Protein AF-A0A3M1GD17-F1 (afdb_monomer_lite)

Structure (mmCIF, N/CA/C/O backbone):
data_AF-A0A3M1GD17-F1
#
_entry.id   AF-A0A3M1GD17-F1
#
loop_
_atom_site.group_PDB
_atom_site.id
_atom_site.type_symbol
_atom_site.label_atom_id
_atom_site.label_alt_id
_atom_site.label_comp_id
_atom_site.label_asym_id
_atom_site.label_entity_id
_atom_site.label_seq_id
_atom_site.pdbx_PDB_ins_code
_atom_site.Cartn_x
_atom_site.Cartn_y
_atom_site.Cartn_z
_atom_site.occupancy
_atom_site.B_iso_or_equiv
_atom_site.auth_seq_id
_atom_site.auth_comp_id
_atom_site.auth_asym_id
_atom_site.auth_atom_id
_atom_site.pdbx_PDB_model_num
ATOM 1 N N . MET A 1 1 ? -62.220 -9.072 27.666 1.00 47.56 1 MET A N 1
ATOM 2 C CA . MET A 1 1 ? -61.820 -9.660 26.376 1.00 47.56 1 MET A CA 1
ATOM 3 C C . MET A 1 1 ? -60.344 -9.360 26.231 1.00 47.56 1 MET A C 1
ATOM 5 O O . MET A 1 1 ? -59.981 -8.193 26.202 1.00 47.56 1 MET A O 1
ATOM 9 N N . SER A 1 2 ? -59.524 -10.390 26.357 1.00 48.72 2 SER A N 1
ATOM 10 C CA . SER A 1 2 ? -58.068 -10.324 26.359 1.00 48.72 2 SER A CA 1
ATOM 11 C C . SER A 1 2 ? -57.562 -10.209 24.925 1.00 48.72 2 SER A C 1
ATOM 13 O O . SER A 1 2 ? -57.988 -11.011 24.107 1.00 48.72 2 SER A O 1
ATOM 15 N N . ASP A 1 3 ? -56.629 -9.297 24.661 1.00 53.19 3 ASP A N 1
ATOM 16 C CA . ASP A 1 3 ? -55.626 -9.478 23.605 1.00 53.19 3 ASP A CA 1
ATOM 17 C C . ASP A 1 3 ? -54.256 -9.061 24.170 1.00 53.19 3 ASP A C 1
ATOM 19 O O . ASP A 1 3 ? -53.947 -7.868 24.260 1.00 53.19 3 ASP A O 1
ATOM 23 N N . PRO A 1 4 ? -53.479 -10.035 24.678 1.00 63.38 4 PRO A N 1
ATOM 24 C CA . PRO A 1 4 ? -52.064 -9.900 24.986 1.00 63.38 4 PRO A CA 1
ATOM 25 C C . PRO A 1 4 ? -51.216 -10.184 23.728 1.00 63.38 4 PRO A C 1
ATOM 27 O O . PRO A 1 4 ? -51.708 -10.734 22.750 1.00 63.38 4 PRO A O 1
ATOM 30 N N . ASP A 1 5 ? -49.925 -9.856 23.789 1.00 52.59 5 ASP A N 1
ATOM 31 C CA . ASP A 1 5 ? -48.884 -10.235 22.816 1.00 52.59 5 ASP A CA 1
ATOM 32 C C . ASP A 1 5 ? -48.914 -9.575 21.429 1.00 52.59 5 ASP A C 1
ATOM 34 O O . ASP A 1 5 ? -49.235 -10.182 20.410 1.00 52.59 5 ASP A O 1
ATOM 38 N N . ASN A 1 6 ? -48.371 -8.356 21.361 1.00 54.47 6 ASN A N 1
ATOM 39 C CA . ASN A 1 6 ? -47.588 -7.975 20.188 1.00 54.47 6 ASN A CA 1
ATOM 40 C C . ASN A 1 6 ? -46.112 -8.304 20.491 1.00 54.47 6 ASN A C 1
ATOM 42 O O . ASN A 1 6 ? -45.516 -7.625 21.336 1.00 54.47 6 ASN A O 1
ATOM 46 N N . PRO A 1 7 ? -45.505 -9.342 19.887 1.00 57.16 7 PRO A N 1
ATOM 47 C CA . PRO A 1 7 ? -44.106 -9.652 20.141 1.00 57.16 7 PRO A CA 1
ATOM 48 C C . PRO A 1 7 ? -43.211 -8.526 19.591 1.00 57.16 7 PRO A C 1
ATOM 50 O O . PRO A 1 7 ? -43.522 -7.936 18.552 1.00 57.16 7 PRO A O 1
ATOM 53 N N . PRO A 1 8 ? -42.086 -8.204 20.254 1.00 51.53 8 PRO A N 1
ATOM 54 C CA . PRO A 1 8 ? -41.159 -7.198 19.760 1.00 51.53 8 PRO A CA 1
ATOM 55 C C . PRO A 1 8 ? -40.591 -7.652 18.413 1.00 51.53 8 PRO A C 1
ATOM 57 O O . PRO A 1 8 ? -39.963 -8.706 18.302 1.00 51.53 8 PRO A O 1
ATOM 60 N N . SER A 1 9 ? -40.821 -6.838 17.384 1.00 52.88 9 SER A N 1
ATOM 61 C CA . SER A 1 9 ? -40.248 -6.989 16.049 1.00 52.88 9 SER A CA 1
ATOM 62 C C . SER A 1 9 ? -38.740 -7.227 16.150 1.00 52.88 9 SER A C 1
ATOM 64 O O . SER A 1 9 ? -37.993 -6.344 16.579 1.00 52.88 9 SER A O 1
ATOM 66 N N . SER A 1 10 ? -38.301 -8.432 15.783 1.00 51.25 10 SER A N 1
ATOM 67 C CA . SER A 1 10 ? -36.891 -8.816 15.755 1.00 51.25 10 SER A CA 1
ATOM 68 C C . SER A 1 10 ? -36.105 -7.840 14.868 1.00 51.25 10 SER A C 1
ATOM 70 O O . SER A 1 10 ? -36.598 -7.475 13.797 1.00 51.25 10 SER A O 1
ATOM 72 N N . PRO A 1 11 ? -34.892 -7.406 15.256 1.00 47.28 11 PRO A N 1
ATOM 73 C CA . PRO A 1 11 ? -34.091 -6.561 14.391 1.00 47.28 11 PRO A CA 1
ATOM 74 C C . PRO A 1 11 ? -33.695 -7.391 13.173 1.00 47.28 11 PRO A C 1
ATOM 76 O O . PRO A 1 11 ? -32.968 -8.375 13.301 1.00 47.28 11 PRO A O 1
ATOM 79 N N . SER A 1 12 ? -34.205 -7.006 12.001 1.00 43.03 12 SER A N 1
ATOM 80 C CA . SER A 1 12 ? -33.845 -7.582 10.710 1.00 43.03 12 SER A CA 1
ATOM 81 C C . SER A 1 12 ? -32.328 -7.715 10.622 1.00 43.03 12 SER A C 1
ATOM 83 O O . SER A 1 12 ? -31.613 -6.711 10.545 1.00 43.03 12 SER A O 1
ATOM 85 N N . ALA A 1 13 ? -31.839 -8.956 10.667 1.00 46.81 13 ALA A N 1
ATOM 86 C CA . ALA A 1 13 ? -30.445 -9.273 10.424 1.00 46.81 13 ALA A CA 1
ATOM 87 C C . ALA A 1 13 ? -30.091 -8.702 9.049 1.00 46.81 13 ALA A C 1
ATOM 89 O O . ALA A 1 13 ? -30.586 -9.170 8.021 1.00 46.81 13 ALA A O 1
ATOM 90 N N . ARG A 1 14 ? -29.295 -7.626 9.031 1.00 39.53 14 ARG A N 1
ATOM 91 C CA . ARG A 1 14 ? -28.761 -7.072 7.785 1.00 39.53 14 ARG A CA 1
ATOM 92 C C . ARG A 1 14 ? -28.066 -8.229 7.068 1.00 39.53 14 ARG A C 1
ATOM 94 O O . ARG A 1 14 ? -27.300 -8.933 7.730 1.00 39.53 14 ARG A O 1
ATOM 101 N N . PRO A 1 15 ? -28.327 -8.462 5.769 1.00 38.09 15 PRO A N 1
ATOM 102 C CA . PRO A 1 15 ? -27.646 -9.524 5.050 1.00 38.09 15 PRO A CA 1
ATOM 103 C C . PRO A 1 15 ? -26.152 -9.301 5.249 1.00 38.09 15 PRO A C 1
ATOM 105 O O . PRO A 1 15 ? -25.676 -8.183 5.035 1.00 38.09 15 PRO A O 1
ATOM 108 N N . ALA A 1 16 ? -25.456 -10.330 5.739 1.00 43.25 16 ALA A N 1
ATOM 109 C CA . ALA A 1 16 ? -24.012 -10.330 5.881 1.00 43.25 16 ALA A CA 1
ATOM 110 C C . ALA A 1 16 ? -23.448 -10.030 4.494 1.00 43.25 16 ALA A C 1
ATOM 112 O O . ALA A 1 16 ? -23.387 -10.900 3.625 1.00 43.25 16 ALA A O 1
ATOM 113 N N . GLN A 1 17 ? -23.173 -8.749 4.247 1.00 45.00 17 GLN A N 1
ATOM 114 C CA . GLN A 1 17 ? -22.622 -8.271 2.999 1.00 45.00 17 GLN A CA 1
ATOM 115 C C . GLN A 1 17 ? -21.352 -9.074 2.836 1.00 45.00 17 GLN A C 1
ATOM 117 O O . GLN A 1 17 ? -20.497 -8.996 3.706 1.00 45.00 17 GLN A O 1
ATOM 122 N N . GLN A 1 18 ? -21.301 -9.928 1.816 1.00 46.91 18 GLN A N 1
ATOM 123 C CA . GLN A 1 18 ? -20.197 -10.847 1.595 1.00 46.91 18 GLN A CA 1
ATOM 124 C C . GLN A 1 18 ? -18.933 -9.980 1.578 1.00 46.91 18 GLN A C 1
ATOM 126 O O . GLN A 1 18 ? -18.705 -9.237 0.620 1.00 46.91 18 GLN A O 1
ATOM 131 N N . GLN A 1 19 ? -18.205 -9.953 2.696 1.00 56.09 19 GLN A N 1
ATOM 132 C CA . GLN A 1 19 ? -17.074 -9.058 2.906 1.00 56.09 19 GLN A CA 1
ATOM 133 C C . GLN A 1 19 ? -15.902 -9.627 2.111 1.00 56.09 19 GLN A C 1
ATOM 135 O O . GLN A 1 19 ? -15.785 -10.841 1.903 1.00 56.09 19 GLN A O 1
ATOM 140 N N . GLU A 1 20 ? -15.123 -8.750 1.495 1.00 59.62 20 GLU A N 1
ATOM 141 C CA . GLU A 1 20 ? -13.951 -9.156 0.729 1.00 59.62 20 GLU A CA 1
ATOM 142 C C . GLU A 1 20 ? -12.955 -9.856 1.650 1.00 59.62 20 GLU A C 1
ATOM 144 O O . GLU A 1 20 ? -12.629 -9.347 2.720 1.00 59.62 20 GLU A O 1
ATOM 149 N N . ASN A 1 21 ? -12.429 -11.005 1.217 1.00 69.69 21 ASN A N 1
ATOM 150 C CA . ASN A 1 21 ? -11.274 -11.599 1.880 1.00 69.69 21 ASN A CA 1
ATOM 151 C C . ASN A 1 21 ? -10.072 -10.706 1.562 1.00 69.69 21 ASN A C 1
ATOM 153 O O . ASN A 1 21 ? -9.400 -10.924 0.554 1.00 69.69 21 ASN A O 1
ATOM 157 N N . LEU A 1 22 ? -9.839 -9.691 2.397 1.00 68.31 22 LEU A N 1
ATOM 158 C CA . LEU A 1 22 ? -8.810 -8.660 2.228 1.00 68.31 22 LEU A CA 1
ATOM 159 C C . LEU A 1 22 ? -7.438 -9.262 1.890 1.00 68.31 22 LEU A C 1
ATOM 161 O O . LEU A 1 22 ? -6.745 -8.768 1.009 1.00 68.31 22 LEU A O 1
ATOM 165 N N . LEU A 1 23 ? -7.079 -10.375 2.535 1.00 71.06 23 LEU A N 1
ATOM 166 C CA . LEU A 1 23 ? -5.829 -11.094 2.277 1.00 71.06 23 LEU A CA 1
ATOM 167 C C . LEU A 1 23 ? -5.756 -11.658 0.855 1.00 71.06 23 LEU A C 1
ATOM 169 O O . LEU A 1 23 ? -4.744 -11.515 0.175 1.00 71.06 23 LEU A O 1
ATOM 173 N N . LEU A 1 24 ? -6.838 -12.285 0.395 1.00 74.19 24 LEU A N 1
ATOM 174 C CA . LEU A 1 24 ? -6.918 -12.888 -0.935 1.00 74.19 24 LEU A CA 1
ATOM 175 C C . LEU A 1 24 ? -6.915 -11.795 -2.009 1.00 74.19 24 LEU A C 1
ATOM 177 O O . LEU A 1 24 ? -6.279 -11.926 -3.047 1.00 74.19 24 LEU A O 1
ATOM 181 N N . ASN A 1 25 ? -7.563 -10.677 -1.708 1.00 71.38 25 ASN A N 1
ATOM 182 C CA . ASN A 1 25 ? -7.556 -9.486 -2.530 1.00 71.38 25 ASN A CA 1
ATOM 183 C C . ASN A 1 25 ? -6.160 -8.876 -2.687 1.00 71.38 25 ASN A C 1
ATOM 185 O O . ASN A 1 25 ? -5.700 -8.634 -3.801 1.00 71.38 25 ASN A O 1
ATOM 189 N N . LEU A 1 26 ? -5.469 -8.680 -1.566 1.00 73.00 26 LEU A N 1
ATOM 190 C CA . LEU A 1 26 ? -4.113 -8.154 -1.530 1.00 73.00 26 LEU A CA 1
ATOM 191 C C . LEU A 1 26 ? -3.147 -9.079 -2.280 1.00 73.00 26 LEU A C 1
ATOM 193 O O . LEU A 1 26 ? -2.311 -8.614 -3.055 1.00 73.00 26 LEU A O 1
ATOM 197 N N . ALA A 1 27 ? -3.301 -10.392 -2.096 1.00 77.62 27 ALA A N 1
ATOM 198 C CA . ALA A 1 27 ? -2.489 -11.387 -2.777 1.00 77.62 27 ALA A CA 1
ATOM 199 C C . ALA A 1 27 ? -2.646 -11.309 -4.303 1.00 77.62 27 ALA A C 1
ATOM 201 O O . ALA A 1 27 ? -1.651 -11.170 -5.009 1.00 77.62 27 ALA A O 1
ATOM 202 N N . PHE A 1 28 ? -3.880 -11.353 -4.812 1.00 77.00 28 PHE A N 1
ATOM 203 C CA . PHE A 1 28 ? -4.148 -11.395 -6.253 1.00 77.00 28 PHE A CA 1
ATOM 204 C C . PHE A 1 28 ? -3.926 -10.061 -6.969 1.00 77.00 28 PHE A C 1
ATOM 206 O O . PHE A 1 28 ? -3.516 -10.067 -8.127 1.00 77.00 28 PHE A O 1
ATOM 213 N N . ASN A 1 29 ? -4.172 -8.929 -6.307 1.00 74.50 29 ASN A N 1
ATOM 214 C CA . ASN A 1 29 ? -4.073 -7.622 -6.957 1.00 74.50 29 ASN A CA 1
ATOM 215 C C . ASN A 1 29 ? -2.705 -6.950 -6.783 1.00 74.50 29 ASN A C 1
ATOM 217 O O . ASN A 1 29 ? -2.357 -6.108 -7.603 1.00 74.50 29 ASN A O 1
ATOM 221 N N . ILE A 1 30 ? -1.931 -7.300 -5.748 1.00 74.38 30 ILE A N 1
ATOM 222 C CA . ILE A 1 30 ? -0.666 -6.613 -5.433 1.00 74.38 30 ILE A CA 1
ATOM 223 C C . ILE A 1 30 ? 0.507 -7.591 -5.362 1.00 74.38 30 ILE A C 1
ATOM 225 O O . ILE A 1 30 ? 1.469 -7.441 -6.111 1.00 74.38 30 ILE A O 1
ATOM 229 N N . ILE A 1 31 ? 0.437 -8.612 -4.503 1.00 75.50 31 ILE A N 1
ATOM 230 C CA . ILE A 1 31 ? 1.604 -9.464 -4.210 1.00 75.50 31 ILE A CA 1
ATOM 231 C C . ILE A 1 31 ? 1.986 -10.331 -5.416 1.00 75.50 31 ILE A C 1
ATOM 233 O O . ILE A 1 31 ? 3.138 -10.314 -5.847 1.00 75.50 31 ILE A O 1
ATOM 237 N N . ILE A 1 32 ? 1.035 -11.088 -5.969 1.00 80.44 32 ILE A N 1
ATOM 238 C CA . ILE A 1 32 ? 1.293 -12.012 -7.081 1.00 80.44 32 ILE A CA 1
ATOM 239 C C . ILE A 1 32 ? 1.804 -11.255 -8.320 1.00 80.44 32 ILE A C 1
ATOM 241 O O . ILE A 1 32 ? 2.862 -11.629 -8.832 1.00 80.44 32 ILE A O 1
ATOM 245 N N . PRO A 1 33 ? 1.149 -10.172 -8.783 1.00 75.62 33 PRO A N 1
ATOM 246 C CA . PRO A 1 33 ? 1.624 -9.433 -9.950 1.00 75.62 33 PRO A CA 1
ATOM 247 C C . PRO A 1 33 ? 3.006 -8.807 -9.750 1.00 75.62 33 PRO A C 1
ATOM 249 O O . PRO A 1 33 ? 3.849 -8.898 -10.641 1.00 75.62 33 PRO A O 1
ATOM 252 N N . ALA A 1 34 ? 3.276 -8.229 -8.573 1.00 75.94 34 ALA A N 1
ATOM 253 C CA . ALA A 1 34 ? 4.575 -7.631 -8.271 1.00 75.94 34 ALA A CA 1
ATOM 254 C C . ALA A 1 34 ? 5.707 -8.668 -8.314 1.00 75.94 34 ALA A C 1
ATOM 256 O O . ALA A 1 34 ? 6.771 -8.411 -8.879 1.00 75.94 34 ALA A O 1
ATOM 257 N N . LEU A 1 35 ? 5.472 -9.870 -7.779 1.00 78.69 35 LEU A N 1
ATOM 258 C CA . LEU A 1 35 ? 6.447 -10.959 -7.840 1.00 78.69 35 LEU A CA 1
ATOM 259 C C . LEU A 1 35 ? 6.687 -11.436 -9.273 1.00 78.69 35 LEU A C 1
ATOM 261 O O . LEU A 1 35 ? 7.832 -11.703 -9.632 1.00 78.69 35 LEU A O 1
ATOM 265 N N . ILE A 1 36 ? 5.644 -11.511 -10.102 1.00 79.56 36 ILE A N 1
ATOM 266 C CA . ILE A 1 36 ? 5.776 -11.885 -11.515 1.00 79.56 36 ILE A CA 1
ATOM 267 C C . ILE A 1 36 ? 6.634 -10.855 -12.254 1.00 79.56 36 ILE A C 1
ATOM 269 O O . ILE A 1 36 ? 7.620 -11.227 -12.888 1.00 79.56 36 ILE A O 1
ATOM 273 N N . LEU A 1 37 ? 6.334 -9.562 -12.118 1.00 72.88 37 LEU A N 1
ATOM 274 C CA . LEU A 1 37 ? 7.122 -8.525 -12.785 1.00 72.88 37 LEU A CA 1
ATOM 275 C C . LEU A 1 37 ? 8.551 -8.417 -12.231 1.00 72.88 37 LEU A C 1
ATOM 277 O O . LEU A 1 37 ? 9.462 -8.118 -12.993 1.00 72.88 37 LEU A O 1
ATOM 281 N N . SER A 1 38 ? 8.781 -8.687 -10.944 1.00 73.69 38 SER A N 1
ATOM 282 C CA . SER A 1 38 ? 10.120 -8.597 -10.342 1.00 73.69 38 SER A CA 1
ATOM 283 C C . SER A 1 38 ? 11.001 -9.823 -10.618 1.00 73.69 38 SER A C 1
ATOM 285 O O . SER A 1 38 ? 12.210 -9.690 -10.790 1.00 73.69 38 SER A O 1
ATOM 287 N N . LYS A 1 39 ? 10.423 -11.032 -10.638 1.00 75.44 39 LYS A N 1
ATOM 288 C CA . LYS A 1 39 ? 11.180 -12.300 -10.672 1.00 75.44 39 LYS A CA 1
ATOM 289 C C . LYS A 1 39 ? 11.070 -13.059 -11.993 1.00 75.44 39 LYS A C 1
ATOM 291 O O . LYS A 1 39 ? 11.833 -14.003 -12.210 1.00 75.44 39 LYS A O 1
ATOM 296 N N . LEU A 1 40 ? 10.067 -12.764 -12.819 1.00 73.62 40 LEU A N 1
ATOM 297 C CA . LEU A 1 40 ? 9.777 -13.521 -14.042 1.00 73.62 40 LEU A CA 1
ATOM 298 C C . LEU A 1 40 ? 9.934 -12.687 -15.328 1.00 73.62 40 LEU A C 1
ATOM 300 O O . LEU A 1 40 ? 9.848 -13.261 -16.410 1.00 73.62 40 LEU A O 1
ATOM 304 N N . SER A 1 41 ? 10.225 -11.386 -15.228 1.00 66.12 41 SER A N 1
ATOM 305 C CA . SER A 1 41 ? 10.423 -10.476 -16.372 1.00 66.12 41 SER A CA 1
ATOM 306 C C . SER A 1 41 ? 11.764 -10.615 -17.100 1.00 66.12 41 SER A C 1
ATOM 308 O O . SER A 1 41 ? 11.938 -10.010 -18.154 1.00 66.12 41 SER A O 1
ATOM 310 N N . THR A 1 42 ? 12.704 -11.411 -16.583 1.00 69.69 42 THR A N 1
ATOM 311 C CA . THR A 1 42 ? 13.997 -11.671 -17.236 1.00 69.69 42 THR A CA 1
ATOM 312 C C . THR A 1 42 ? 13.799 -12.350 -18.596 1.00 69.69 42 THR A C 1
ATOM 314 O O . THR A 1 42 ? 12.923 -13.209 -18.728 1.00 69.69 42 THR A O 1
ATOM 317 N N . GLU A 1 43 ? 14.624 -12.005 -19.591 1.00 65.00 43 GLU A N 1
ATOM 318 C CA . GLU A 1 43 ? 14.521 -12.551 -20.957 1.00 65.00 43 GLU A CA 1
ATOM 319 C C . GLU A 1 43 ? 14.622 -14.082 -21.020 1.00 65.00 43 GLU A C 1
ATOM 321 O O . GLU A 1 43 ? 13.916 -14.707 -21.803 1.00 65.00 43 GLU A O 1
ATOM 326 N N . GLU A 1 44 ? 15.407 -14.707 -20.138 1.00 69.38 44 GLU A N 1
ATOM 327 C CA . GLU A 1 44 ? 15.529 -16.173 -20.041 1.00 69.38 44 GLU A CA 1
ATOM 328 C C . GLU A 1 44 ? 14.271 -16.875 -19.489 1.00 69.38 44 GLU A C 1
ATOM 330 O O . GLU A 1 44 ? 14.205 -18.104 -19.453 1.00 69.38 44 GLU A O 1
ATOM 335 N N . ARG A 1 45 ? 13.283 -16.114 -19.000 1.00 76.75 45 ARG A N 1
ATOM 336 C CA . ARG A 1 45 ? 12.055 -16.637 -18.387 1.00 76.75 45 ARG A CA 1
ATOM 337 C C . ARG A 1 45 ? 10.841 -16.373 -19.269 1.00 76.75 45 ARG A C 1
ATOM 339 O O . ARG A 1 45 ? 10.628 -17.079 -20.246 1.00 76.75 45 ARG A O 1
ATOM 346 N N . LEU A 1 46 ? 10.008 -15.401 -18.8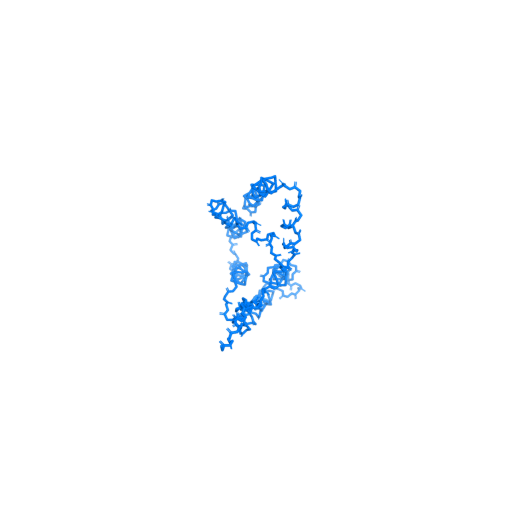93 1.00 71.00 46 LEU A N 1
ATOM 347 C CA . LEU A 1 46 ? 8.871 -14.974 -19.708 1.00 71.00 46 LEU A CA 1
ATOM 348 C C . LEU A 1 46 ? 9.225 -13.772 -20.587 1.00 71.00 46 LEU A C 1
ATOM 350 O O . LEU A 1 46 ? 8.505 -13.484 -21.535 1.00 71.00 46 LEU A O 1
ATOM 354 N N . GLY A 1 47 ? 10.307 -13.057 -20.285 1.00 74.94 47 GLY A N 1
ATOM 355 C CA . GLY A 1 47 ? 10.577 -11.757 -20.876 1.00 74.94 47 GLY A CA 1
ATOM 356 C C . GLY A 1 47 ? 9.585 -10.672 -20.415 1.00 74.94 47 GLY A C 1
ATOM 357 O O . GLY A 1 47 ? 8.514 -10.970 -19.866 1.00 74.94 47 GLY A O 1
ATOM 358 N N . PRO A 1 48 ? 9.914 -9.387 -20.631 1.00 74.06 48 PRO A N 1
ATOM 359 C CA . PRO A 1 48 ? 9.161 -8.263 -20.069 1.00 74.06 48 PRO A CA 1
ATOM 360 C C . PRO A 1 48 ? 7.698 -8.224 -20.526 1.00 74.06 48 PRO A C 1
ATOM 362 O O . PRO A 1 48 ? 6.792 -7.968 -19.731 1.00 74.06 48 PRO A O 1
ATOM 365 N N . LEU A 1 49 ? 7.458 -8.539 -21.802 1.00 76.31 49 LEU A N 1
ATOM 366 C CA . LEU A 1 49 ? 6.139 -8.454 -22.423 1.00 76.31 49 LEU A CA 1
ATOM 367 C C . LEU A 1 49 ? 5.169 -9.522 -21.896 1.00 76.31 49 LEU A C 1
ATOM 369 O O . LEU A 1 49 ? 4.048 -9.193 -21.507 1.00 76.31 49 LEU A O 1
ATOM 373 N N . TYR A 1 50 ? 5.586 -10.790 -21.816 1.00 77.62 50 TYR A N 1
ATOM 374 C CA . TYR A 1 50 ? 4.709 -11.841 -21.288 1.00 77.62 50 TYR A CA 1
ATOM 375 C C . TYR A 1 50 ? 4.568 -11.760 -19.764 1.00 77.62 50 TYR A C 1
ATOM 377 O O . TYR A 1 50 ? 3.480 -12.018 -19.252 1.00 77.62 50 TYR A O 1
ATOM 385 N N . ALA A 1 51 ? 5.606 -11.334 -19.033 1.00 77.94 51 ALA A N 1
ATOM 386 C CA . ALA A 1 51 ? 5.486 -11.066 -17.598 1.00 77.94 51 ALA A CA 1
ATOM 387 C C . ALA A 1 51 ? 4.452 -9.966 -17.305 1.00 77.94 51 ALA A C 1
ATOM 389 O O . ALA A 1 51 ? 3.679 -10.094 -16.355 1.00 77.94 51 ALA A O 1
ATOM 390 N N . LEU A 1 52 ? 4.377 -8.931 -18.149 1.00 77.19 52 LEU A N 1
ATOM 391 C CA . LEU A 1 52 ? 3.348 -7.899 -18.055 1.00 77.19 52 LEU A CA 1
ATOM 392 C C . LEU A 1 52 ? 1.946 -8.444 -18.347 1.00 77.19 52 LEU A C 1
ATOM 394 O O . LEU A 1 52 ? 1.031 -8.220 -17.556 1.00 77.19 52 LEU A O 1
ATOM 398 N N . LEU A 1 53 ? 1.767 -9.174 -19.452 1.00 79.38 53 LEU A N 1
ATOM 399 C CA . LEU A 1 53 ? 0.465 -9.745 -19.818 1.00 79.38 53 LEU A CA 1
ATOM 400 C C . LEU A 1 53 ? -0.076 -10.668 -18.719 1.00 79.38 53 LEU A C 1
ATOM 402 O O . LEU A 1 53 ? -1.232 -10.546 -18.315 1.00 79.38 53 LEU A O 1
ATOM 406 N N . VAL A 1 54 ? 0.778 -11.548 -18.192 1.00 81.69 54 VAL A N 1
ATOM 407 C CA . VAL A 1 54 ? 0.420 -12.444 -17.088 1.00 81.69 54 VAL A CA 1
ATOM 408 C C . VAL A 1 54 ? 0.174 -11.647 -15.807 1.00 81.69 54 VAL A C 1
ATOM 410 O O . VAL A 1 54 ? -0.815 -11.892 -15.124 1.00 81.69 54 VAL A O 1
ATOM 413 N N . GLY A 1 55 ? 1.015 -10.656 -15.501 1.00 79.31 55 GLY A N 1
ATOM 414 C CA . GLY A 1 55 ? 0.856 -9.790 -14.336 1.00 79.31 55 GLY A CA 1
ATOM 415 C C . GLY A 1 55 ? -0.471 -9.031 -14.330 1.00 79.31 55 GLY A C 1
ATOM 416 O O . GLY A 1 55 ? -1.090 -8.936 -13.278 1.00 79.31 55 GLY A O 1
ATOM 417 N N . ILE A 1 56 ? -0.937 -8.538 -15.484 1.00 78.75 56 ILE A N 1
ATOM 418 C CA . ILE A 1 56 ? -2.235 -7.853 -15.638 1.00 78.75 56 ILE A CA 1
ATOM 419 C C . ILE A 1 56 ? -3.398 -8.841 -15.550 1.00 78.75 56 ILE A C 1
ATOM 421 O O . ILE A 1 56 ? -4.455 -8.499 -15.016 1.00 78.75 56 ILE A O 1
ATOM 425 N N . ALA A 1 57 ? -3.222 -10.073 -16.030 1.00 82.12 57 ALA A N 1
ATOM 426 C CA . ALA A 1 57 ? -4.284 -11.071 -16.029 1.00 82.12 57 ALA A CA 1
ATOM 427 C C . ALA A 1 57 ? -4.810 -11.374 -14.615 1.00 82.12 57 ALA A C 1
ATOM 429 O O . ALA A 1 57 ? -6.005 -11.614 -14.459 1.00 82.12 57 ALA A O 1
ATOM 430 N N . PHE A 1 58 ? -3.971 -11.312 -13.576 1.00 81.50 58 PHE A N 1
ATOM 431 C CA . PHE A 1 58 ? -4.377 -11.536 -12.180 1.00 81.50 58 PHE A CA 1
ATOM 432 C C . PHE A 1 58 ? -5.329 -10.461 -11.613 1.00 81.50 58 PHE A C 1
ATOM 434 O O . PHE A 1 58 ? -6.453 -10.819 -11.252 1.00 81.50 58 PHE A O 1
ATOM 441 N N . PRO A 1 59 ? -4.966 -9.163 -11.549 1.00 76.25 59 PRO A N 1
ATOM 442 C CA . PRO A 1 59 ? -5.872 -8.122 -11.078 1.00 76.25 59 PRO A CA 1
ATOM 443 C C . PRO A 1 59 ? -7.096 -7.983 -11.987 1.00 76.25 59 PRO A C 1
ATOM 445 O O . PRO A 1 59 ? -8.188 -7.705 -11.498 1.00 76.25 59 PRO A O 1
ATOM 448 N N . LEU A 1 60 ? -6.956 -8.239 -13.294 1.00 79.75 60 LEU A N 1
ATOM 449 C CA . LEU A 1 60 ? -8.080 -8.202 -14.227 1.00 79.75 60 LEU A CA 1
ATOM 450 C C . LEU A 1 60 ? -9.070 -9.352 -13.977 1.00 79.75 60 LEU A C 1
ATOM 452 O O . LEU A 1 60 ? -10.269 -9.113 -13.868 1.00 79.75 60 LEU A O 1
ATOM 456 N N . SER A 1 61 ? -8.589 -10.591 -13.835 1.00 81.06 61 SER A N 1
ATOM 457 C CA . SER A 1 61 ? -9.447 -11.754 -13.555 1.00 81.06 61 SER A CA 1
ATOM 458 C C . SER A 1 61 ? -10.103 -11.665 -12.179 1.00 81.06 61 SER A C 1
ATOM 460 O O . SER A 1 61 ? -11.297 -11.946 -12.057 1.00 81.06 61 SER A O 1
ATOM 462 N N . TYR A 1 62 ? -9.371 -11.198 -11.164 1.00 75.50 62 TYR A N 1
ATOM 463 C CA . TYR A 1 62 ? -9.938 -10.934 -9.845 1.00 75.50 62 TYR A CA 1
ATOM 464 C C . TYR A 1 62 ? -10.975 -9.804 -9.891 1.00 75.50 62 TYR A C 1
ATOM 466 O O . TYR A 1 62 ? -12.068 -9.957 -9.350 1.00 75.50 62 TYR A O 1
ATOM 474 N N . GLY A 1 63 ? -10.676 -8.698 -10.576 1.00 72.44 63 GLY A N 1
ATOM 475 C CA . GLY A 1 63 ? -11.592 -7.569 -10.735 1.00 72.44 63 GLY A CA 1
ATOM 476 C C . GLY A 1 63 ? -12.881 -7.949 -11.468 1.00 72.44 63 GLY A C 1
ATOM 477 O O . GLY A 1 63 ? -13.963 -7.558 -11.039 1.00 72.44 63 GLY A O 1
ATOM 478 N N . VAL A 1 64 ? -12.797 -8.766 -12.523 1.00 78.62 64 VAL A N 1
ATOM 479 C CA . VAL A 1 64 ? -13.976 -9.299 -13.229 1.00 78.62 64 VAL A CA 1
ATOM 480 C C . VAL A 1 64 ? -14.775 -10.239 -12.327 1.00 78.62 64 VAL A C 1
ATOM 482 O O . VAL A 1 64 ? -15.995 -10.109 -12.247 1.00 78.62 64 VAL A O 1
ATOM 485 N N . TYR A 1 65 ? -14.113 -11.154 -11.612 1.00 77.69 65 TYR A N 1
ATOM 486 C CA . TYR A 1 65 ? -14.779 -12.040 -10.655 1.00 77.69 65 TYR A CA 1
ATOM 487 C C . TYR A 1 65 ? -15.527 -11.249 -9.576 1.00 77.69 65 TYR A C 1
ATOM 489 O O . TYR A 1 65 ? -16.681 -11.559 -9.273 1.00 77.69 65 TYR A O 1
ATOM 497 N N . ASP A 1 66 ? -14.902 -10.209 -9.024 1.00 72.00 66 ASP A N 1
ATOM 498 C CA . ASP A 1 66 ? -15.500 -9.398 -7.968 1.00 72.00 66 ASP A CA 1
ATOM 499 C C . ASP A 1 66 ? -16.622 -8.489 -8.496 1.00 72.00 66 ASP A C 1
ATOM 501 O O . ASP A 1 66 ? -17.681 -8.381 -7.874 1.00 72.00 66 ASP A O 1
ATOM 505 N N . LEU A 1 67 ? -16.485 -7.951 -9.713 1.00 70.12 67 LEU A N 1
ATOM 506 C CA . LEU A 1 67 ? -17.545 -7.197 -10.385 1.00 70.12 67 LEU A CA 1
ATOM 507 C C . LEU A 1 67 ? -18.776 -8.071 -10.674 1.00 70.12 67 LEU A C 1
ATOM 509 O O . LEU A 1 67 ? -19.907 -7.638 -10.449 1.00 70.12 67 LEU A O 1
ATOM 513 N N . VAL A 1 68 ? -18.570 -9.313 -11.123 1.00 73.12 68 VAL A N 1
ATOM 514 C CA . VAL A 1 68 ? -19.651 -10.269 -11.413 1.00 73.12 68 VAL A CA 1
ATOM 515 C C . VAL A 1 68 ? -20.310 -10.773 -10.128 1.00 73.12 68 VAL A C 1
ATOM 517 O O . VAL A 1 68 ? -21.536 -10.858 -10.060 1.00 73.12 68 VAL A O 1
ATOM 520 N N . LYS A 1 69 ? -19.524 -11.081 -9.090 1.00 67.25 69 LYS A N 1
ATOM 521 C CA . LYS A 1 69 ? -20.037 -11.660 -7.841 1.00 67.25 69 LYS A CA 1
ATOM 522 C C . LYS A 1 69 ? -20.608 -10.620 -6.877 1.00 67.25 69 LYS A C 1
ATOM 524 O O . LYS A 1 69 ? -21.571 -10.916 -6.174 1.00 67.25 69 LYS A O 1
ATOM 529 N N . ARG A 1 70 ? -20.021 -9.421 -6.812 1.00 64.38 70 ARG A N 1
ATOM 530 C CA . ARG A 1 70 ? -20.317 -8.413 -5.777 1.00 64.38 70 ARG A CA 1
ATOM 531 C C . ARG A 1 70 ? -20.827 -7.078 -6.322 1.00 64.38 70 ARG A C 1
ATOM 533 O O . ARG A 1 70 ? -21.289 -6.262 -5.525 1.00 64.38 70 ARG A O 1
ATOM 540 N N . ARG A 1 71 ? -20.786 -6.848 -7.647 1.00 59.84 71 ARG A N 1
ATOM 541 C CA . ARG A 1 71 ? -21.216 -5.600 -8.328 1.00 59.84 71 ARG A CA 1
ATOM 542 C C . ARG A 1 71 ? -20.623 -4.312 -7.736 1.00 59.84 71 ARG A C 1
ATOM 544 O O . ARG A 1 71 ? -21.193 -3.234 -7.897 1.00 59.84 71 ARG A O 1
ATOM 551 N N . LYS A 1 72 ? -19.487 -4.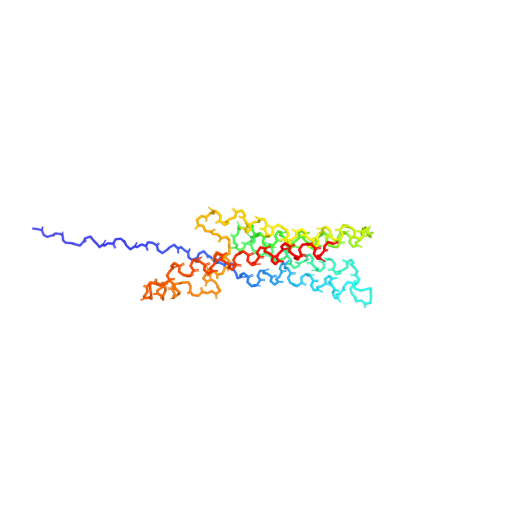399 -7.047 1.00 58.47 72 LYS A N 1
ATOM 552 C CA . LYS A 1 72 ? -18.775 -3.246 -6.495 1.00 58.47 72 LYS A CA 1
ATOM 553 C C . LYS A 1 72 ? -17.358 -3.234 -7.034 1.00 58.47 72 LYS A C 1
ATOM 555 O O . LYS A 1 72 ? -16.733 -4.274 -7.181 1.00 58.47 72 LYS A O 1
ATOM 560 N N . TRP A 1 73 ? -16.881 -2.037 -7.343 1.00 57.00 73 TRP A N 1
ATOM 561 C CA . TRP A 1 73 ? -15.497 -1.825 -7.726 1.00 57.00 73 TRP A CA 1
ATOM 562 C C . TRP A 1 73 ? -14.635 -1.844 -6.469 1.00 57.00 73 TRP A C 1
ATOM 564 O O . TRP A 1 73 ? -14.870 -1.070 -5.541 1.00 57.00 73 TRP A O 1
ATOM 574 N N . ASN A 1 74 ? -13.651 -2.733 -6.447 1.00 67.38 74 ASN A N 1
ATOM 575 C CA . ASN A 1 74 ? -12.699 -2.845 -5.358 1.00 67.38 74 ASN A CA 1
ATOM 576 C C . ASN A 1 74 ? -11.492 -1.923 -5.595 1.00 67.38 74 ASN A C 1
ATOM 578 O O . ASN A 1 74 ? -10.809 -2.018 -6.620 1.00 67.38 74 ASN A O 1
ATOM 582 N N . LEU A 1 75 ? -11.213 -1.050 -4.622 1.00 68.12 75 LEU A N 1
ATOM 583 C CA . LEU A 1 75 ? -10.108 -0.092 -4.673 1.00 68.12 75 LEU A CA 1
ATOM 584 C C . LEU A 1 75 ? -8.758 -0.798 -4.868 1.00 68.12 75 LEU A C 1
ATOM 586 O O . LEU A 1 75 ? -7.931 -0.327 -5.643 1.00 68.12 75 LEU A O 1
ATOM 590 N N . PHE A 1 76 ? -8.549 -1.948 -4.223 1.00 70.88 76 PHE A N 1
ATOM 591 C CA . PHE A 1 76 ? -7.298 -2.700 -4.332 1.00 70.88 76 PHE A CA 1
ATOM 592 C C . PHE A 1 76 ? -7.082 -3.268 -5.739 1.00 70.88 76 PHE A C 1
ATOM 594 O O . PHE A 1 76 ? -5.960 -3.235 -6.235 1.00 70.88 76 PHE A O 1
ATOM 601 N N . SER A 1 77 ? -8.139 -3.728 -6.417 1.00 67.38 77 SER A N 1
ATOM 602 C CA . SER A 1 77 ? -8.056 -4.177 -7.812 1.00 67.38 77 SER A CA 1
ATOM 603 C C . SER A 1 77 ? -7.746 -3.042 -8.776 1.00 67.38 77 SER A C 1
ATOM 605 O O . SER A 1 77 ? -6.942 -3.226 -9.685 1.00 67.38 77 SER A O 1
ATOM 607 N N . ILE A 1 78 ? -8.325 -1.857 -8.560 1.00 75.44 78 ILE A N 1
ATOM 608 C CA . ILE A 1 78 ? -8.004 -0.668 -9.360 1.00 75.44 78 ILE A CA 1
ATOM 609 C C . ILE A 1 78 ? -6.533 -0.289 -9.166 1.00 75.44 78 ILE A C 1
ATOM 611 O O . ILE A 1 78 ? -5.805 -0.133 -10.142 1.00 75.44 78 ILE A O 1
ATOM 615 N N . VAL A 1 79 ? -6.083 -0.186 -7.912 1.00 73.94 79 VAL A N 1
ATOM 616 C CA . VAL A 1 79 ? -4.691 0.152 -7.578 1.00 73.94 79 VAL A CA 1
ATOM 617 C C . VAL A 1 79 ? -3.722 -0.882 -8.154 1.00 73.94 79 VAL A C 1
ATOM 619 O O . VAL A 1 79 ? -2.722 -0.503 -8.759 1.00 73.94 79 VAL A O 1
ATOM 622 N N . GLY A 1 80 ? -4.038 -2.172 -8.029 1.00 72.38 80 GLY A N 1
ATOM 623 C CA . GLY A 1 80 ? -3.240 -3.264 -8.581 1.00 72.38 80 GLY A CA 1
ATOM 624 C C . GLY A 1 80 ? -3.131 -3.206 -10.102 1.00 72.38 80 GLY A C 1
ATOM 625 O O . GLY A 1 80 ? -2.031 -3.233 -10.648 1.00 72.38 80 GLY A O 1
ATOM 626 N N . LEU A 1 81 ? -4.259 -3.043 -10.798 1.00 77.44 81 LEU A N 1
ATOM 627 C CA . LEU A 1 81 ? -4.285 -2.941 -12.257 1.00 77.44 81 LEU A CA 1
ATOM 628 C C . LEU A 1 81 ? -3.478 -1.735 -12.760 1.00 77.44 81 LEU A C 1
ATOM 630 O O . LEU A 1 81 ? -2.675 -1.873 -13.682 1.00 77.44 81 LEU A O 1
ATOM 634 N N . VAL A 1 82 ? -3.658 -0.570 -12.131 1.00 80.75 82 VAL A N 1
ATOM 635 C CA . VAL A 1 82 ? -2.926 0.659 -12.471 1.00 80.75 82 VAL A CA 1
ATOM 636 C C . VAL A 1 82 ? -1.429 0.497 -12.203 1.00 80.75 82 VAL A C 1
ATOM 638 O O . VAL A 1 82 ? -0.621 0.858 -13.054 1.00 80.75 82 VAL A O 1
ATOM 641 N N . SER A 1 83 ? -1.046 -0.086 -11.064 1.00 74.44 83 SER A N 1
ATOM 642 C CA . SER A 1 83 ? 0.357 -0.299 -10.684 1.00 74.44 83 SER A CA 1
ATOM 643 C C . SER A 1 83 ? 1.088 -1.241 -11.644 1.00 74.44 83 SER A C 1
ATOM 645 O O . SER A 1 83 ? 2.190 -0.931 -12.108 1.00 74.44 83 SER A O 1
ATOM 647 N N . VAL A 1 84 ? 0.462 -2.368 -11.994 1.00 78.62 84 VAL A N 1
ATOM 648 C CA . VAL A 1 84 ? 1.033 -3.334 -12.938 1.00 78.62 84 VAL A CA 1
ATOM 649 C C . VAL A 1 84 ? 1.116 -2.735 -14.341 1.00 78.62 84 VAL A C 1
ATOM 651 O O . VAL A 1 84 ? 2.158 -2.848 -14.988 1.00 78.62 84 VAL A O 1
ATOM 654 N N . GLY A 1 85 ? 0.056 -2.054 -14.790 1.00 77.69 85 GLY A N 1
ATOM 655 C CA . GLY A 1 85 ? 0.025 -1.370 -16.081 1.00 77.69 85 GLY A CA 1
ATOM 656 C C . GLY A 1 85 ? 1.108 -0.297 -16.205 1.00 77.69 85 GLY A C 1
ATOM 657 O O . GLY A 1 85 ? 1.835 -0.285 -17.193 1.00 77.69 85 GLY A O 1
ATOM 658 N N . LEU A 1 86 ? 1.278 0.549 -15.182 1.00 78.69 86 LEU A N 1
ATOM 659 C CA . LEU A 1 86 ? 2.363 1.535 -15.119 1.00 78.69 86 LEU A CA 1
ATOM 660 C C . LEU A 1 86 ? 3.735 0.861 -15.134 1.00 78.69 86 LEU A C 1
ATOM 662 O O . LEU A 1 86 ? 4.607 1.277 -15.885 1.00 78.69 86 LEU A O 1
ATOM 666 N N . THR A 1 87 ? 3.934 -0.192 -14.341 1.00 76.12 87 THR A N 1
ATOM 667 C CA . THR A 1 87 ? 5.244 -0.851 -14.240 1.00 76.12 87 THR A CA 1
ATOM 668 C C . THR A 1 87 ? 5.655 -1.509 -15.552 1.00 76.12 87 THR A C 1
ATOM 670 O O . THR A 1 87 ? 6.783 -1.316 -15.998 1.00 76.12 87 THR A O 1
ATOM 673 N N . GLY A 1 88 ? 4.763 -2.260 -16.200 1.00 72.44 88 GLY A N 1
ATOM 674 C CA . GLY A 1 88 ? 5.101 -2.862 -17.486 1.00 72.44 88 GLY A CA 1
ATOM 675 C C . GLY A 1 88 ? 5.085 -1.881 -18.649 1.00 72.44 88 GLY A C 1
ATOM 676 O O . GLY A 1 88 ? 5.886 -2.036 -19.561 1.00 72.44 88 GLY A O 1
ATOM 677 N N . GLY A 1 89 ? 4.227 -0.859 -18.614 1.00 77.50 89 GLY A N 1
ATOM 678 C CA . GLY A 1 89 ? 4.223 0.211 -19.611 1.00 77.50 89 GLY A CA 1
ATOM 679 C C . GLY A 1 89 ? 5.534 0.995 -19.604 1.00 77.50 89 GLY A C 1
ATOM 680 O O . GLY A 1 89 ? 6.147 1.159 -20.652 1.00 77.50 89 GLY A O 1
ATOM 681 N N . LEU A 1 90 ? 6.015 1.400 -18.424 1.00 79.69 90 LEU A N 1
ATOM 682 C CA . LEU A 1 90 ? 7.324 2.045 -18.276 1.00 79.69 90 LEU A CA 1
ATOM 683 C C . LEU A 1 90 ? 8.477 1.101 -18.649 1.00 79.69 90 LEU A C 1
ATOM 685 O O . LEU A 1 90 ? 9.447 1.546 -19.253 1.00 79.69 90 LEU A O 1
ATOM 689 N N . GLY A 1 91 ? 8.355 -0.195 -18.338 1.00 72.44 91 GLY A N 1
ATOM 690 C CA . GLY A 1 91 ? 9.331 -1.222 -18.722 1.00 72.44 91 GLY A CA 1
ATOM 691 C C . GLY A 1 91 ? 9.447 -1.434 -20.231 1.00 72.44 91 GLY A C 1
ATOM 692 O O . GLY A 1 91 ? 10.551 -1.601 -20.732 1.00 72.44 91 GLY A O 1
ATOM 693 N N . LEU A 1 92 ? 8.329 -1.397 -20.961 1.00 74.75 92 LEU A N 1
ATOM 694 C CA . LEU A 1 92 ? 8.308 -1.533 -22.422 1.00 74.75 92 LEU A CA 1
ATOM 695 C C . LEU A 1 92 ? 8.753 -0.262 -23.151 1.00 74.75 92 LEU A C 1
ATOM 697 O O . LEU A 1 92 ? 9.255 -0.349 -24.266 1.00 74.75 92 LEU A O 1
ATOM 701 N N . LEU A 1 93 ? 8.540 0.907 -22.544 1.00 78.56 93 LEU A N 1
ATOM 702 C CA . LEU A 1 93 ? 8.938 2.202 -23.100 1.00 78.56 93 LEU A CA 1
ATOM 703 C C . LEU A 1 93 ? 10.388 2.580 -22.765 1.00 78.56 93 LEU A C 1
ATOM 705 O O . LEU A 1 93 ? 10.785 3.698 -23.082 1.00 78.56 93 LEU A O 1
ATOM 709 N N . GLU A 1 94 ? 11.141 1.691 -22.101 1.00 71.69 94 GLU A N 1
ATOM 710 C CA . GLU A 1 94 ? 12.500 1.952 -21.596 1.00 71.69 94 GLU A CA 1
ATOM 711 C C . GLU A 1 94 ? 12.589 3.298 -20.858 1.00 71.69 94 GLU A C 1
ATOM 713 O O . GLU A 1 94 ? 13.531 4.070 -21.022 1.00 71.69 94 GLU A O 1
ATOM 718 N N . ALA A 1 95 ? 11.553 3.612 -20.073 1.00 75.50 95 ALA A N 1
ATOM 719 C CA . ALA A 1 95 ? 11.425 4.917 -19.448 1.00 75.50 95 ALA A CA 1
ATOM 720 C C . ALA A 1 95 ? 12.594 5.198 -18.492 1.00 75.50 95 ALA A C 1
ATOM 722 O O . ALA A 1 95 ? 13.071 4.306 -17.786 1.00 75.50 95 ALA A O 1
ATOM 723 N N . ASP A 1 96 ? 13.016 6.461 -18.423 1.00 78.06 96 ASP A N 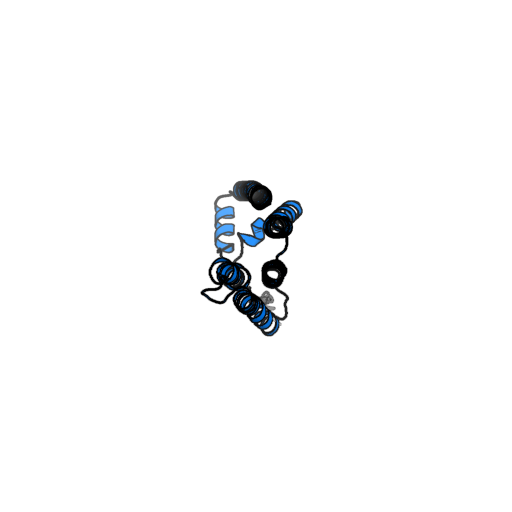1
ATOM 724 C CA . ASP A 1 96 ? 14.097 6.876 -17.532 1.00 78.06 96 ASP A CA 1
ATOM 725 C C . ASP A 1 96 ? 13.820 6.493 -16.070 1.00 78.06 96 ASP A C 1
ATOM 727 O O . ASP A 1 96 ? 12.676 6.507 -15.599 1.00 78.06 96 ASP A O 1
ATOM 731 N N . ALA A 1 97 ? 14.892 6.226 -15.319 1.00 77.88 97 ALA A N 1
ATOM 732 C CA . ALA A 1 97 ? 14.840 5.784 -13.922 1.00 77.88 97 ALA A CA 1
ATOM 733 C C . ALA A 1 97 ? 13.969 6.679 -13.015 1.00 77.88 97 ALA A C 1
ATOM 735 O O . ALA A 1 97 ? 13.356 6.192 -12.066 1.00 77.88 97 ALA A O 1
ATOM 736 N N . LEU A 1 98 ? 13.845 7.968 -13.346 1.00 80.50 98 LEU A N 1
ATOM 737 C CA . LEU A 1 98 ? 12.999 8.921 -12.629 1.00 80.50 98 LEU A CA 1
ATOM 738 C C . LEU A 1 98 ? 11.512 8.528 -12.647 1.00 80.50 98 LEU A C 1
ATOM 740 O O . LEU A 1 98 ? 10.827 8.670 -11.639 1.00 80.50 98 LEU A O 1
ATOM 744 N N . TRP A 1 99 ? 10.999 7.987 -13.753 1.00 79.69 99 TRP A N 1
ATOM 745 C CA . TRP A 1 99 ? 9.600 7.552 -13.828 1.00 79.69 99 TRP A CA 1
ATOM 746 C C . TRP A 1 99 ? 9.341 6.279 -13.020 1.00 79.69 99 TRP A C 1
ATOM 748 O O . TRP A 1 99 ? 8.255 6.117 -12.455 1.00 79.69 99 TRP A O 1
ATOM 758 N N . PHE A 1 100 ? 10.347 5.409 -12.904 1.00 78.00 100 PHE A N 1
ATOM 759 C CA . PHE A 1 100 ? 10.300 4.248 -12.017 1.00 78.00 100 PHE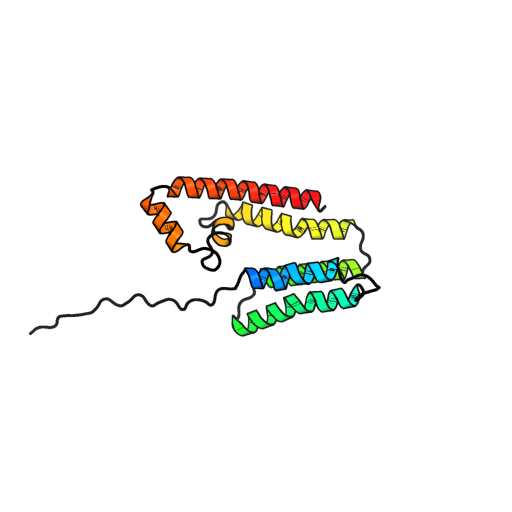 A CA 1
ATOM 760 C C . PHE A 1 100 ? 10.292 4.664 -10.540 1.00 78.00 100 PHE A C 1
ATOM 762 O O . PHE A 1 100 ? 9.447 4.191 -9.784 1.00 78.00 100 PHE A O 1
ATOM 769 N N . ALA A 1 101 ? 11.156 5.602 -10.157 1.00 78.69 101 ALA A N 1
ATOM 770 C CA . ALA A 1 101 ? 11.200 6.189 -8.818 1.00 78.69 101 ALA A CA 1
ATOM 771 C C . ALA A 1 101 ? 9.863 6.850 -8.426 1.00 78.69 101 ALA A C 1
ATOM 773 O O . ALA A 1 101 ? 9.288 6.560 -7.374 1.00 78.69 101 ALA A O 1
ATOM 774 N N . VAL A 1 102 ? 9.292 7.674 -9.316 1.00 82.19 102 VAL A N 1
ATOM 775 C CA . VAL A 1 102 ? 7.995 8.331 -9.081 1.00 82.19 102 VAL A CA 1
ATOM 776 C C . VAL A 1 102 ? 6.871 7.312 -8.859 1.00 82.19 102 VAL A C 1
ATOM 778 O O . VAL A 1 102 ? 6.064 7.502 -7.946 1.00 82.19 102 VAL A O 1
ATOM 781 N N . LYS A 1 103 ? 6.796 6.218 -9.637 1.00 81.50 103 LYS A N 1
ATOM 782 C CA . LYS A 1 103 ? 5.731 5.213 -9.438 1.00 81.50 103 LYS A CA 1
ATOM 783 C C . LYS A 1 103 ? 5.874 4.442 -8.124 1.00 81.50 103 LYS A C 1
ATOM 785 O O . LYS A 1 103 ? 4.858 4.153 -7.492 1.00 81.50 103 LYS A O 1
ATOM 790 N N . GLU A 1 104 ? 7.099 4.118 -7.713 1.00 80.00 104 GLU A N 1
ATOM 791 C CA . GLU A 1 104 ? 7.360 3.341 -6.498 1.00 80.00 104 GLU A CA 1
ATOM 792 C C . GLU A 1 104 ? 7.083 4.191 -5.254 1.00 80.00 104 GLU A C 1
ATOM 794 O O . GLU A 1 104 ? 6.522 3.699 -4.277 1.00 80.00 104 GLU A O 1
ATOM 799 N N . ALA A 1 105 ? 7.354 5.498 -5.318 1.00 83.50 105 ALA A N 1
ATOM 800 C CA . ALA A 1 105 ? 6.998 6.445 -4.265 1.00 83.50 105 ALA A CA 1
ATOM 801 C C . ALA A 1 105 ? 5.493 6.784 -4.225 1.00 83.50 105 ALA A C 1
ATOM 803 O O . ALA A 1 105 ? 4.968 7.159 -3.170 1.00 83.50 105 ALA A O 1
ATOM 804 N N . ALA A 1 106 ? 4.767 6.655 -5.342 1.00 82.94 106 ALA A N 1
ATOM 805 C CA . ALA A 1 106 ? 3.368 7.078 -5.441 1.00 82.94 106 ALA A CA 1
ATOM 806 C C . ALA A 1 106 ? 2.441 6.298 -4.499 1.00 82.94 106 ALA A C 1
ATOM 808 O O . ALA A 1 106 ? 1.641 6.900 -3.783 1.00 82.94 106 ALA A O 1
ATOM 809 N N . VAL A 1 107 ? 2.561 4.968 -4.461 1.00 81.56 107 VAL A N 1
ATOM 810 C CA . VAL A 1 107 ? 1.726 4.106 -3.607 1.00 81.56 107 VAL A CA 1
ATOM 811 C C . VAL A 1 107 ? 1.883 4.454 -2.117 1.00 81.56 107 VAL A C 1
ATOM 813 O O . VAL A 1 107 ? 0.878 4.823 -1.500 1.00 81.56 107 VAL A O 1
ATOM 816 N N . PRO A 1 108 ? 3.091 4.405 -1.516 1.00 82.00 108 PRO A N 1
ATOM 817 C CA . PRO A 1 108 ? 3.278 4.780 -0.117 1.00 82.00 108 PRO A CA 1
ATOM 818 C C . PRO A 1 108 ? 2.864 6.233 0.161 1.00 82.00 108 PRO A C 1
ATOM 820 O O . PRO A 1 108 ? 2.255 6.491 1.198 1.00 82.00 108 PRO A O 1
ATOM 823 N N . THR A 1 109 ? 3.080 7.168 -0.773 1.00 83.25 109 THR A N 1
ATOM 824 C CA . THR A 1 109 ? 2.625 8.563 -0.620 1.00 83.25 109 THR A CA 1
ATOM 825 C C . THR A 1 109 ? 1.102 8.667 -0.531 1.00 83.25 109 THR A C 1
ATOM 827 O O . THR A 1 109 ? 0.578 9.306 0.382 1.00 83.25 109 THR A O 1
ATOM 830 N N . ILE A 1 110 ? 0.371 8.014 -1.440 1.00 83.75 110 ILE A N 1
ATOM 831 C CA . ILE A 1 110 ? -1.099 8.005 -1.442 1.00 83.75 110 ILE A CA 1
ATOM 832 C C . ILE A 1 110 ? -1.627 7.401 -0.138 1.00 83.75 110 ILE A C 1
ATOM 834 O O . ILE A 1 110 ? -2.537 7.967 0.470 1.00 83.75 110 ILE A O 1
ATOM 838 N N . PHE A 1 111 ? -1.040 6.294 0.327 1.00 80.88 111 PHE A N 1
ATOM 839 C CA . PHE A 1 111 ? -1.421 5.682 1.600 1.00 80.88 111 PHE A CA 1
ATOM 840 C C . PHE A 1 111 ? -1.138 6.601 2.792 1.00 80.88 111 PHE A C 1
ATOM 842 O O . PHE A 1 111 ? -2.026 6.784 3.624 1.00 80.88 111 PHE A O 1
ATOM 849 N N . ALA A 1 112 ? 0.036 7.236 2.861 1.00 81.44 112 ALA A N 1
ATOM 850 C CA . ALA A 1 112 ? 0.359 8.192 3.919 1.00 81.44 112 ALA A CA 1
ATOM 851 C C . ALA A 1 112 ? -0.650 9.350 3.960 1.00 81.44 112 ALA A C 1
ATOM 853 O O . ALA A 1 112 ? -1.183 9.669 5.023 1.00 81.44 112 ALA A O 1
ATOM 854 N N . VAL A 1 113 ? -0.966 9.941 2.803 1.00 83.88 113 VAL A N 1
ATOM 855 C CA . VAL A 1 113 ? -1.937 11.040 2.690 1.00 83.88 113 VAL A CA 1
ATOM 856 C C . VAL A 1 113 ? -3.343 10.582 3.073 1.00 83.88 113 VAL A C 1
ATOM 858 O O . VAL A 1 113 ? -4.015 11.274 3.833 1.00 83.88 113 VAL A O 1
ATOM 861 N N . ALA A 1 114 ? -3.794 9.416 2.604 1.00 79.56 114 ALA A N 1
ATOM 862 C CA . ALA A 1 114 ? -5.118 8.883 2.924 1.00 79.56 114 ALA A CA 1
ATOM 863 C C . ALA A 1 114 ? -5.273 8.587 4.424 1.00 79.56 114 ALA A C 1
ATOM 865 O O . ALA A 1 114 ? -6.301 8.909 5.031 1.00 79.56 114 ALA A O 1
ATOM 866 N N . VAL A 1 115 ? -4.241 8.017 5.050 1.00 80.06 115 VAL A N 1
ATOM 867 C CA . VAL A 1 115 ? -4.232 7.800 6.498 1.00 80.06 115 VAL A CA 1
ATOM 868 C C . VAL A 1 115 ? -4.254 9.148 7.221 1.00 80.06 115 VAL A C 1
ATOM 870 O O . VAL A 1 115 ? -5.161 9.369 8.021 1.00 80.06 115 VAL A O 1
ATOM 873 N N . LEU A 1 116 ? -3.359 10.086 6.883 1.00 82.50 116 LEU A N 1
ATOM 874 C CA . LEU A 1 116 ? -3.307 11.431 7.479 1.00 82.50 116 LEU A CA 1
ATOM 875 C C . LEU A 1 116 ? -4.635 12.190 7.367 1.00 82.50 116 LEU A C 1
ATOM 877 O O . LEU A 1 116 ? -5.124 12.730 8.362 1.00 82.50 116 LEU A O 1
ATOM 881 N N . ALA A 1 117 ? -5.255 12.183 6.187 1.00 82.50 117 ALA A N 1
ATOM 882 C CA . ALA A 1 117 ? -6.538 12.833 5.941 1.00 82.50 117 ALA A CA 1
ATOM 883 C C . ALA A 1 117 ? -7.662 12.256 6.817 1.00 82.50 117 ALA A C 1
ATOM 885 O O . ALA A 1 117 ? -8.576 12.977 7.223 1.00 82.50 117 ALA A O 1
ATOM 886 N N . THR A 1 118 ? -7.588 10.968 7.163 1.00 77.31 118 THR A N 1
ATOM 887 C CA . THR A 1 118 ? -8.626 10.292 7.948 1.00 77.31 118 THR A CA 1
ATOM 888 C C . THR A 1 118 ? -8.377 10.253 9.450 1.00 77.31 118 THR A C 1
ATOM 890 O O . THR A 1 118 ? -9.322 9.952 10.177 1.00 77.31 118 THR A O 1
ATOM 893 N N . LEU A 1 119 ? -7.208 10.679 9.958 1.00 73.19 119 LEU A N 1
ATOM 894 C CA . LEU A 1 119 ? -6.994 10.850 11.410 1.00 73.19 119 LEU A CA 1
ATOM 895 C C . LEU A 1 119 ? -8.038 11.765 12.061 1.00 73.19 119 LEU A C 1
ATOM 897 O O . LEU A 1 119 ? -8.354 11.593 13.235 1.00 73.19 119 LEU A O 1
ATOM 901 N N . LYS A 1 120 ? -8.557 12.752 11.320 1.00 68.81 120 LYS A N 1
ATOM 902 C CA . LYS A 1 120 ? -9.568 13.697 11.821 1.00 68.81 120 LYS A CA 1
ATOM 903 C C . LYS A 1 120 ? -11.009 13.192 11.642 1.00 68.81 120 LYS A C 1
ATOM 905 O O . LYS A 1 120 ? -11.950 13.857 12.067 1.00 68.81 120 LYS A O 1
ATOM 910 N N . THR A 1 121 ? -11.201 12.032 11.011 1.00 74.31 121 THR A N 1
ATOM 911 C CA . THR A 1 121 ? -12.522 11.432 10.773 1.00 74.31 121 THR A CA 1
ATOM 912 C C . THR A 1 121 ? -12.936 10.553 11.957 1.00 74.31 121 THR A C 1
ATOM 914 O O . THR A 1 121 ? -12.093 10.019 12.671 1.00 74.31 121 THR A O 1
ATOM 917 N N . ARG A 1 122 ? -14.249 10.355 12.160 1.00 57.47 122 ARG A N 1
ATOM 918 C CA . ARG A 1 122 ? -14.801 9.488 13.225 1.00 57.47 122 ARG A CA 1
ATOM 919 C C . ARG A 1 122 ? -14.349 8.022 13.148 1.00 57.47 122 ARG A C 1
ATOM 921 O O . ARG A 1 122 ? -14.480 7.300 14.129 1.00 57.47 122 ARG A O 1
ATOM 928 N N . GLN A 1 123 ? -13.834 7.588 12.001 1.00 62.16 123 GLN A N 1
ATOM 929 C CA . GLN A 1 123 ? -13.271 6.259 11.787 1.00 62.16 123 GLN A CA 1
ATOM 930 C C . GLN A 1 123 ? -11.955 6.408 11.009 1.00 62.16 123 GLN A C 1
ATOM 932 O O . GLN A 1 123 ? -11.987 6.451 9.779 1.00 62.16 123 GLN A O 1
ATOM 937 N N . PRO A 1 124 ? -10.804 6.559 11.690 1.00 71.12 124 PRO A N 1
ATOM 938 C CA . PRO A 1 124 ? -9.519 6.637 11.002 1.00 71.12 124 PRO A CA 1
ATOM 939 C C . PRO A 1 124 ? -9.271 5.350 10.212 1.00 71.12 124 PRO A C 1
ATOM 941 O O . PRO A 1 124 ? -9.604 4.265 10.698 1.00 71.12 124 PRO A O 1
ATOM 944 N N . LEU A 1 125 ? -8.676 5.453 9.014 1.00 68.56 125 LEU A N 1
ATOM 945 C CA . LEU A 1 125 ? -8.487 4.296 8.124 1.00 68.56 125 LEU A CA 1
ATOM 946 C C . LEU A 1 125 ? -7.804 3.123 8.832 1.00 68.56 125 LEU A C 1
ATOM 948 O O . LEU A 1 125 ? -8.196 1.980 8.640 1.00 68.56 125 LEU A O 1
ATOM 952 N N . VAL A 1 126 ? -6.824 3.403 9.694 1.00 72.25 126 VAL A N 1
ATOM 953 C CA . VAL A 1 126 ? -6.104 2.380 10.467 1.00 72.25 126 VAL A CA 1
ATOM 954 C C . VAL A 1 126 ? -7.037 1.571 11.361 1.00 72.25 126 VAL A C 1
ATOM 956 O O . VAL A 1 126 ? -6.893 0.355 11.443 1.00 72.25 126 VAL A O 1
ATOM 959 N N . ARG A 1 127 ? -8.037 2.208 11.980 1.00 73.00 127 ARG A N 1
ATOM 960 C CA . ARG A 1 127 ? -9.040 1.503 12.785 1.00 73.00 127 ARG A CA 1
ATOM 961 C C . ARG A 1 127 ? -9.847 0.554 11.905 1.00 73.00 127 ARG A C 1
ATOM 963 O O . ARG A 1 127 ? -10.042 -0.582 12.297 1.00 73.00 127 ARG A O 1
ATOM 970 N N . VAL A 1 128 ? -10.256 0.989 10.714 1.00 69.75 128 VAL A N 1
ATOM 971 C CA . VAL A 1 128 ? -11.029 0.163 9.767 1.00 69.75 128 VAL A CA 1
ATOM 972 C C . VAL A 1 128 ? -10.193 -0.982 9.183 1.00 69.75 128 VAL A C 1
ATOM 974 O O . VAL A 1 128 ? -10.705 -2.081 8.996 1.00 69.75 128 VAL A O 1
ATOM 977 N N . LEU A 1 129 ? -8.909 -0.742 8.907 1.00 70.69 129 LEU A N 1
ATOM 978 C CA . LEU A 1 129 ? -7.997 -1.750 8.363 1.00 70.69 129 LEU A CA 1
ATOM 979 C C . LEU A 1 129 ? -7.632 -2.819 9.398 1.00 70.69 129 LEU A C 1
ATOM 981 O O . LEU A 1 129 ? -7.601 -3.998 9.060 1.00 70.69 129 LEU A O 1
ATOM 985 N N . ILE A 1 130 ? -7.357 -2.411 10.642 1.00 73.44 130 ILE A N 1
ATOM 986 C CA . ILE A 1 130 ? -6.967 -3.325 11.721 1.00 73.44 130 ILE A CA 1
ATOM 987 C C . ILE A 1 130 ? -8.202 -4.005 12.322 1.00 73.44 130 ILE A C 1
ATOM 989 O O . ILE A 1 130 ? -8.246 -5.228 12.398 1.00 73.44 130 ILE A O 1
ATOM 993 N N . LEU A 1 131 ? -9.227 -3.246 12.720 1.00 70.88 131 LEU A N 1
ATOM 994 C CA . LEU A 1 131 ? -10.466 -3.777 13.309 1.00 70.88 131 LEU A CA 1
ATOM 995 C C . LEU A 1 131 ? -11.471 -4.142 12.217 1.00 70.88 131 LEU A C 1
ATOM 997 O O . LEU A 1 131 ? -12.601 -3.656 12.186 1.00 70.88 131 LEU A O 1
ATOM 1001 N N . ASN A 1 132 ? -11.034 -5.004 11.310 1.00 70.75 132 ASN A N 1
ATOM 1002 C CA . ASN A 1 132 ? -11.909 -5.648 10.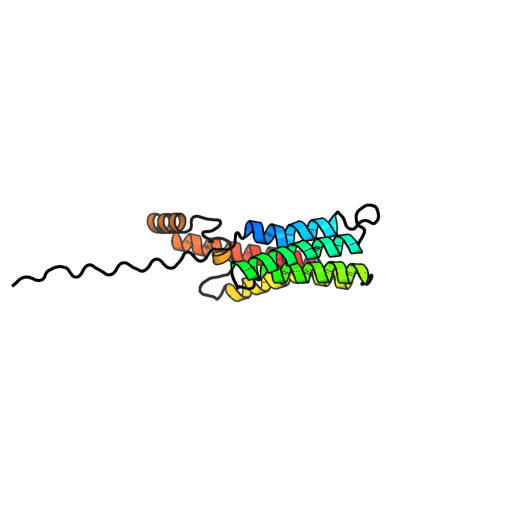352 1.00 70.75 132 ASN A CA 1
ATOM 1003 C C . ASN A 1 132 ? -12.321 -7.017 10.902 1.00 70.75 132 ASN A C 1
ATOM 1005 O O . ASN A 1 132 ? -11.455 -7.840 11.197 1.00 70.75 132 ASN A O 1
ATOM 1009 N N . GLU A 1 133 ? -13.627 -7.286 10.973 1.00 67.44 133 GLU A N 1
ATOM 1010 C CA . GLU A 1 133 ? -14.187 -8.583 11.395 1.00 67.44 133 GLU A CA 1
ATOM 1011 C C . GLU A 1 133 ? -13.695 -9.765 10.543 1.00 67.44 133 GLU A C 1
ATOM 1013 O O . GLU A 1 133 ? -13.681 -10.905 10.998 1.00 67.44 133 GLU A O 1
ATOM 1018 N N . SER A 1 134 ? -13.227 -9.495 9.321 1.00 63.22 134 SER A N 1
ATOM 1019 C CA . SER A 1 134 ? -12.623 -10.495 8.434 1.00 63.22 134 SER A CA 1
ATOM 1020 C C . SER A 1 134 ? -11.239 -10.977 8.895 1.00 63.22 134 SER A C 1
ATOM 1022 O O . SER A 1 134 ? -10.751 -11.987 8.393 1.00 63.22 134 SER A O 1
ATOM 1024 N N . VAL A 1 135 ? -10.575 -10.245 9.796 1.00 65.62 135 VAL A N 1
ATOM 1025 C CA . VAL A 1 135 ? -9.201 -10.529 10.254 1.00 65.62 135 VAL A CA 1
ATOM 1026 C C . VAL A 1 135 ? -9.130 -10.654 11.777 1.00 65.62 135 VAL A C 1
ATOM 1028 O O . VAL A 1 135 ? -8.369 -11.470 12.292 1.00 65.62 135 VAL A O 1
ATOM 1031 N N . ILE A 1 136 ? -9.917 -9.858 12.501 1.00 75.25 136 ILE A N 1
ATOM 1032 C CA . ILE A 1 136 ? -9.890 -9.752 13.959 1.00 75.25 136 ILE A CA 1
ATOM 1033 C C . ILE A 1 136 ? -11.316 -9.859 14.505 1.00 75.25 136 ILE A C 1
ATOM 1035 O O . ILE A 1 136 ? -12.232 -9.232 13.986 1.00 75.25 136 ILE A O 1
ATOM 1039 N N . ASP A 1 137 ? -11.504 -10.601 15.598 1.00 82.19 137 ASP A N 1
ATOM 1040 C CA . ASP A 1 137 ? -12.776 -10.671 16.330 1.00 82.19 137 ASP A CA 1
ATOM 1041 C C . ASP A 1 137 ? -13.034 -9.355 17.094 1.00 82.19 137 ASP A C 1
ATOM 1043 O O . ASP A 1 137 ? -12.709 -9.204 18.277 1.00 82.19 137 ASP A O 1
ATOM 1047 N N . VAL A 1 138 ? -13.571 -8.365 16.373 1.00 83.75 138 VAL A N 1
ATOM 1048 C CA . VAL A 1 138 ? -13.882 -7.024 16.893 1.00 83.75 138 VAL A CA 1
ATOM 1049 C C . VAL A 1 138 ? -14.830 -7.080 18.101 1.00 83.75 138 VAL A C 1
ATOM 1051 O O . VAL A 1 138 ? -14.515 -6.434 19.105 1.00 83.75 138 VAL A O 1
ATOM 1054 N N . PRO A 1 139 ? -15.925 -7.873 18.094 1.00 84.88 139 PRO A N 1
ATOM 1055 C CA . PRO A 1 139 ? -16.809 -7.990 19.255 1.00 84.88 139 PRO A CA 1
ATOM 1056 C C . PRO A 1 139 ? -16.097 -8.459 20.526 1.00 84.88 139 PRO A C 1
ATOM 1058 O O . PRO A 1 139 ? -16.384 -7.964 21.618 1.00 84.88 139 PRO A O 1
ATOM 1061 N N . LYS A 1 140 ? -15.155 -9.402 20.410 1.00 86.31 140 LYS A N 1
ATOM 1062 C CA . LYS A 1 140 ? -14.376 -9.883 21.557 1.00 86.31 140 LYS A CA 1
ATOM 1063 C C . LYS A 1 140 ? -13.450 -8.803 22.119 1.00 86.31 140 LYS A C 1
ATOM 1065 O O . LYS A 1 140 ? -13.349 -8.679 23.340 1.00 86.31 140 LYS A O 1
ATOM 1070 N N . ILE A 1 141 ? -12.812 -8.012 21.253 1.00 87.69 141 ILE A N 1
ATOM 1071 C CA . ILE A 1 141 ? -11.970 -6.882 21.671 1.00 87.69 141 ILE A CA 1
ATOM 1072 C C . ILE A 1 141 ? -12.810 -5.807 22.361 1.00 87.69 141 ILE A C 1
ATOM 1074 O O . ILE A 1 141 ? -12.434 -5.358 23.440 1.00 87.69 141 ILE A O 1
ATOM 1078 N N . GLU A 1 142 ? -13.957 -5.425 21.793 1.00 86.88 142 GLU A N 1
ATOM 1079 C CA . GLU A 1 142 ? -14.819 -4.397 22.393 1.00 86.88 142 GLU A CA 1
ATOM 1080 C C . GLU A 1 142 ? -15.299 -4.809 23.791 1.00 86.88 142 GLU A C 1
ATOM 1082 O O . GLU A 1 142 ? -15.179 -4.025 24.732 1.00 86.88 142 GLU A O 1
ATOM 1087 N N . ARG A 1 143 ? -15.733 -6.066 23.970 1.00 89.25 143 ARG A N 1
ATOM 1088 C CA . ARG A 1 143 ? -16.129 -6.588 25.291 1.00 89.25 143 ARG A CA 1
ATOM 1089 C C . ARG A 1 143 ? -14.981 -6.575 26.296 1.00 89.25 143 ARG A C 1
ATOM 1091 O O . ARG A 1 143 ? -15.195 -6.250 27.459 1.00 89.25 143 ARG A O 1
ATOM 1098 N N . ALA A 1 144 ? -13.768 -6.923 25.866 1.00 89.00 144 ALA A N 1
ATOM 1099 C CA . ALA A 1 144 ? -12.595 -6.891 26.733 1.00 89.00 144 ALA A CA 1
ATOM 1100 C C . ALA A 1 144 ? -12.198 -5.454 27.115 1.00 89.00 144 ALA A C 1
ATOM 1102 O O . ALA A 1 144 ? -11.814 -5.215 28.258 1.00 89.00 144 ALA A O 1
ATOM 1103 N N . LEU A 1 145 ? -12.312 -4.495 26.193 1.00 91.06 145 LEU A N 1
ATOM 1104 C CA . LEU A 1 145 ? -12.043 -3.078 26.459 1.00 91.06 145 LEU A CA 1
ATOM 1105 C C . LEU A 1 145 ? -13.057 -2.474 27.433 1.00 91.06 145 LEU A C 1
ATOM 1107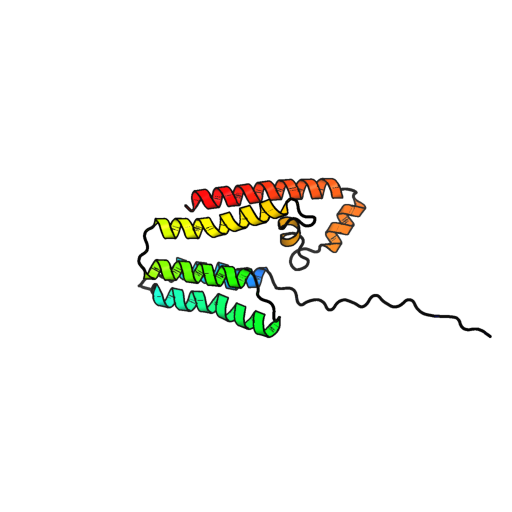 O O . LEU A 1 145 ? -12.678 -1.684 28.296 1.00 91.06 145 LEU A O 1
ATOM 1111 N N . GLU A 1 146 ? -14.331 -2.849 27.314 1.00 90.75 146 GLU A N 1
ATOM 1112 C CA . GLU A 1 146 ? -15.384 -2.405 28.231 1.00 90.75 146 GLU A CA 1
ATOM 1113 C C . GLU A 1 146 ? -15.231 -3.034 29.617 1.00 90.75 146 GLU A C 1
ATOM 1115 O O . GLU A 1 146 ? -15.269 -2.315 30.612 1.00 90.75 146 GLU A O 1
ATOM 1120 N N . ALA A 1 147 ? -14.973 -4.344 29.691 1.00 92.25 147 ALA A N 1
ATOM 1121 C CA . ALA A 1 147 ? -14.788 -5.048 30.961 1.00 92.25 147 ALA A CA 1
ATOM 1122 C C . ALA A 1 147 ? -13.584 -4.533 31.767 1.00 92.25 147 ALA A C 1
ATOM 1124 O O . ALA A 1 147 ? -13.633 -4.515 32.993 1.00 92.25 147 ALA A O 1
ATOM 1125 N N . ASN A 1 148 ? -12.516 -4.106 31.086 1.00 91.31 148 ASN A N 1
ATOM 1126 C CA . ASN A 1 148 ? -11.303 -3.596 31.728 1.00 91.31 148 ASN A CA 1
ATOM 1127 C C . ASN A 1 148 ? -11.262 -2.061 31.839 1.00 91.31 148 ASN A C 1
ATOM 1129 O O . ASN A 1 148 ? -10.332 -1.524 32.433 1.00 91.31 148 ASN A O 1
ATOM 1133 N N . GLY A 1 149 ? -12.225 -1.335 31.259 1.00 91.00 149 GLY A N 1
ATOM 1134 C CA . GLY A 1 149 ? -12.236 0.133 31.263 1.00 91.00 149 GLY A CA 1
ATOM 1135 C C . GLY A 1 149 ? -11.093 0.793 30.473 1.00 91.00 149 GLY A C 1
ATOM 1136 O O . GLY A 1 149 ? -10.841 1.983 30.638 1.00 91.00 149 GLY A O 1
ATOM 1137 N N . THR A 1 150 ? -10.406 0.061 29.591 1.00 91.94 150 THR A N 1
ATOM 1138 C CA . THR A 1 150 ? -9.171 0.500 28.905 1.00 91.94 150 THR A CA 1
ATOM 1139 C C . THR A 1 150 ? -9.403 1.111 27.519 1.00 91.94 150 THR A C 1
ATOM 1141 O O . THR A 1 150 ? -8.469 1.287 26.735 1.00 91.94 150 THR A O 1
ATOM 1144 N N . ARG A 1 151 ? -10.647 1.486 27.186 1.00 87.25 151 ARG A N 1
ATOM 1145 C CA . ARG A 1 151 ? -11.009 2.012 25.852 1.00 87.25 151 ARG A CA 1
ATOM 1146 C C . ARG A 1 151 ? -10.199 3.256 25.459 1.00 87.25 151 ARG A C 1
ATOM 1148 O O . ARG A 1 151 ? -9.759 3.357 24.318 1.00 87.25 151 ARG A O 1
ATOM 1155 N N . GLY A 1 152 ? -9.935 4.152 26.413 1.00 86.88 152 GLY A N 1
ATOM 1156 C CA . GLY A 1 152 ? -9.124 5.353 26.179 1.00 86.88 152 GLY A CA 1
ATOM 1157 C C . GLY A 1 152 ? -7.649 5.055 25.880 1.00 86.88 152 GLY A C 1
ATOM 1158 O O . GLY A 1 152 ? -7.072 5.667 24.982 1.00 86.88 152 GLY A O 1
ATOM 1159 N N . GLU A 1 153 ? -7.049 4.087 26.579 1.00 89.12 153 GLU A N 1
ATOM 1160 C CA . GLU A 1 153 ? -5.663 3.656 26.336 1.00 89.12 153 GLU A CA 1
ATOM 1161 C C . GLU A 1 153 ? -5.520 2.999 24.963 1.00 89.12 153 GLU A C 1
ATOM 1163 O O . GLU A 1 153 ? -4.571 3.270 24.229 1.00 89.12 153 GLU A O 1
ATOM 1168 N N . PHE A 1 154 ? -6.505 2.186 24.581 1.00 87.94 154 PHE A N 1
ATOM 1169 C CA . PHE A 1 154 ? -6.554 1.562 23.267 1.00 87.94 154 PHE A CA 1
ATOM 1170 C C . PHE A 1 154 ? -6.682 2.588 22.135 1.00 87.94 154 PHE A C 1
ATOM 1172 O O . PHE A 1 154 ? -5.958 2.506 21.142 1.00 87.94 154 PHE A O 1
ATOM 1179 N N . ASP A 1 155 ? -7.547 3.594 22.288 1.00 84.69 155 ASP A N 1
ATOM 1180 C CA . ASP A 1 155 ? -7.677 4.669 21.300 1.00 84.69 155 ASP A CA 1
ATOM 1181 C C . ASP A 1 155 ? -6.379 5.502 21.195 1.00 84.69 155 ASP A C 1
ATOM 1183 O O . ASP A 1 155 ? -5.963 5.874 20.091 1.00 84.69 155 ASP A O 1
ATOM 1187 N N . ALA A 1 156 ? -5.688 5.751 22.314 1.00 86.12 156 ALA A N 1
ATOM 1188 C CA . ALA A 1 156 ? -4.383 6.417 22.318 1.00 86.12 156 ALA A CA 1
ATOM 1189 C C . ALA A 1 156 ? -3.297 5.575 21.625 1.00 86.12 156 ALA A C 1
ATOM 1191 O O . ALA A 1 156 ? -2.508 6.108 20.838 1.00 86.12 156 ALA A O 1
ATOM 1192 N N . LEU A 1 157 ? -3.287 4.260 21.859 1.00 86.94 157 LEU A N 1
ATOM 1193 C CA . LEU A 1 157 ? -2.390 3.319 21.192 1.00 86.94 157 LEU A CA 1
ATOM 1194 C C . LEU A 1 157 ? -2.629 3.306 19.680 1.00 86.94 157 LEU A C 1
ATOM 1196 O O . LEU A 1 157 ? -1.676 3.435 18.912 1.00 86.94 157 LEU A O 1
ATOM 1200 N N . LEU A 1 158 ? -3.890 3.223 19.242 1.00 84.06 158 LEU A N 1
ATOM 1201 C CA . LEU A 1 158 ? -4.249 3.280 17.824 1.00 84.06 158 LEU A CA 1
ATOM 1202 C C . LEU A 1 158 ? -3.785 4.584 17.173 1.00 84.06 158 LEU A C 1
ATOM 1204 O O . LEU A 1 158 ? -3.273 4.565 16.052 1.00 84.06 158 LEU A O 1
ATOM 1208 N N . LYS A 1 159 ? -3.916 5.718 17.869 1.00 83.50 159 LYS A N 1
ATOM 1209 C CA . LYS A 1 159 ? -3.444 7.014 17.369 1.00 83.50 159 LYS A CA 1
ATOM 1210 C C . LYS A 1 159 ? -1.923 7.039 17.204 1.00 83.50 159 LYS A C 1
ATOM 1212 O O . LYS A 1 159 ? -1.436 7.483 16.166 1.00 83.50 159 LYS A O 1
ATOM 1217 N N . SER A 1 160 ? -1.180 6.535 18.187 1.00 85.25 160 SER A N 1
ATOM 1218 C CA . SER A 1 160 ? 0.283 6.434 18.113 1.00 85.25 160 SER A CA 1
ATOM 1219 C C . SER A 1 160 ? 0.733 5.485 17.000 1.00 85.25 160 SER A C 1
ATOM 1221 O O . SER A 1 160 ? 1.597 5.841 16.205 1.00 85.25 160 SER A O 1
ATOM 1223 N N . ALA A 1 161 ? 0.103 4.313 16.878 1.00 85.56 161 ALA A N 1
ATOM 1224 C CA . ALA A 1 161 ? 0.372 3.361 15.801 1.00 85.56 161 ALA A CA 1
ATOM 1225 C C . ALA A 1 161 ? 0.100 3.968 14.418 1.00 85.56 161 ALA A C 1
ATOM 1227 O O . ALA A 1 161 ? 0.867 3.761 13.483 1.00 85.56 161 ALA A O 1
ATOM 1228 N N . THR A 1 162 ? -0.955 4.776 14.300 1.00 83.12 162 THR A N 1
ATOM 1229 C CA . THR A 1 162 ? -1.278 5.500 13.067 1.00 83.12 162 THR A CA 1
ATOM 1230 C C . THR A 1 162 ? -0.176 6.494 12.690 1.00 83.12 162 THR A C 1
ATOM 1232 O O . THR A 1 162 ? 0.214 6.556 11.528 1.00 83.12 162 THR A O 1
ATOM 1235 N N . TRP A 1 163 ? 0.369 7.239 13.658 1.00 84.31 163 TRP A N 1
ATOM 1236 C CA . TRP A 1 163 ? 1.501 8.141 13.415 1.00 84.31 163 TRP A CA 1
ATOM 1237 C C . TRP A 1 163 ? 2.758 7.399 12.962 1.00 84.31 163 TRP A C 1
ATOM 1239 O O . TRP A 1 163 ? 3.386 7.819 11.991 1.00 84.31 163 TRP A O 1
ATOM 1249 N N . TRP A 1 164 ? 3.089 6.282 13.616 1.00 87.38 164 TRP A N 1
ATOM 1250 C CA . TRP A 1 164 ? 4.201 5.426 13.199 1.00 87.38 164 TRP A CA 1
ATOM 1251 C C . TRP A 1 164 ? 4.007 4.896 11.780 1.00 87.38 164 TRP A C 1
ATOM 1253 O O . TRP A 1 164 ? 4.922 4.997 10.970 1.00 87.38 164 TRP A O 1
ATOM 1263 N N . LEU A 1 165 ? 2.803 4.425 11.447 1.00 84.19 165 LEU A N 1
ATOM 1264 C CA . LEU A 1 165 ? 2.475 3.932 10.111 1.00 84.19 165 LEU A CA 1
ATOM 1265 C C . LEU A 1 165 ? 2.625 5.022 9.038 1.00 84.19 165 LEU A C 1
ATOM 1267 O O . LEU A 1 165 ? 3.236 4.778 8.000 1.00 84.19 165 LEU A O 1
ATOM 1271 N N . CYS A 1 166 ? 2.116 6.234 9.290 1.00 84.62 166 CYS A N 1
ATOM 1272 C CA . CYS A 1 166 ? 2.310 7.374 8.390 1.00 84.62 166 CYS A CA 1
ATOM 1273 C C . CYS A 1 166 ? 3.793 7.703 8.204 1.00 84.62 166 CYS A C 1
ATOM 1275 O O . CYS A 1 166 ? 4.226 7.933 7.078 1.00 84.62 166 CYS A O 1
ATOM 1277 N N . GLY A 1 167 ? 4.568 7.701 9.293 1.00 86.56 167 GLY A N 1
ATOM 1278 C CA . GLY A 1 167 ? 6.013 7.912 9.249 1.00 86.56 167 GLY A CA 1
ATOM 1279 C C . GLY A 1 167 ? 6.726 6.849 8.416 1.00 86.56 167 GLY A C 1
ATOM 1280 O O . GLY A 1 167 ? 7.556 7.189 7.578 1.00 86.56 167 GLY A O 1
ATOM 1281 N N . SER A 1 168 ? 6.357 5.575 8.574 1.00 86.94 168 SER A N 1
ATOM 1282 C CA . SER A 1 168 ? 6.897 4.471 7.777 1.00 86.94 168 SER A CA 1
ATOM 1283 C C . SER A 1 168 ? 6.573 4.613 6.292 1.00 86.94 168 SER A C 1
ATOM 1285 O O . SER A 1 168 ? 7.458 4.412 5.466 1.00 86.94 168 SER A O 1
ATOM 1287 N N . PHE A 1 169 ? 5.344 4.995 5.933 1.00 85.94 169 PHE A N 1
ATOM 1288 C CA . PHE A 1 169 ? 4.990 5.230 4.532 1.00 85.94 169 PHE A CA 1
ATOM 1289 C C . PHE A 1 169 ? 5.689 6.458 3.947 1.00 85.94 169 PHE A C 1
ATOM 1291 O O . PHE A 1 169 ? 6.184 6.384 2.828 1.00 85.94 169 PHE A O 1
ATOM 1298 N N . ALA A 1 170 ? 5.786 7.562 4.690 1.00 85.75 170 ALA A N 1
ATOM 1299 C CA . ALA A 1 170 ? 6.515 8.746 4.240 1.00 85.75 170 ALA A CA 1
ATOM 1300 C C . ALA A 1 170 ? 8.002 8.435 4.017 1.00 85.75 170 ALA A C 1
ATOM 1302 O O . ALA A 1 170 ? 8.552 8.759 2.969 1.00 85.75 170 ALA A O 1
ATOM 1303 N N . LEU A 1 171 ? 8.632 7.737 4.966 1.00 88.94 171 LEU A N 1
ATOM 1304 C CA . LEU A 1 171 ? 10.010 7.274 4.826 1.00 88.94 171 LEU A CA 1
ATOM 1305 C C . LEU A 1 171 ? 10.159 6.323 3.633 1.00 88.94 171 LEU A C 1
ATOM 1307 O O . LEU A 1 171 ? 11.088 6.466 2.850 1.00 88.94 171 LEU A O 1
ATOM 1311 N N . SER A 1 172 ? 9.229 5.383 3.462 1.00 83.94 172 SER A N 1
ATOM 1312 C CA . SER A 1 172 ? 9.222 4.460 2.327 1.00 83.94 172 SER A CA 1
ATOM 1313 C C . SER A 1 172 ? 9.094 5.192 0.991 1.00 83.94 172 SER A C 1
ATOM 1315 O O . SER A 1 172 ? 9.802 4.836 0.057 1.00 83.94 172 SER A O 1
ATOM 1317 N N . ALA A 1 173 ? 8.254 6.224 0.890 1.00 83.81 173 ALA A N 1
ATOM 1318 C CA . ALA A 1 173 ? 8.139 7.035 -0.319 1.00 83.81 173 ALA A CA 1
ATOM 1319 C C . ALA A 1 173 ? 9.449 7.763 -0.648 1.00 83.81 173 ALA A C 1
ATOM 1321 O O . ALA A 1 173 ? 9.867 7.756 -1.798 1.00 83.81 173 ALA A O 1
ATOM 1322 N N . VAL A 1 174 ? 10.114 8.334 0.362 1.00 86.25 174 VAL A N 1
ATOM 1323 C CA . VAL A 1 174 ? 11.410 9.011 0.194 1.00 86.25 174 VAL A CA 1
ATOM 1324 C C . VAL A 1 174 ? 12.507 8.032 -0.220 1.00 86.25 174 VAL A C 1
ATOM 1326 O O . VAL A 1 174 ? 13.331 8.379 -1.049 1.00 86.25 174 VAL A O 1
ATOM 1329 N N . LEU A 1 175 ? 12.533 6.824 0.349 1.00 85.62 175 LEU A N 1
ATOM 1330 C CA . LEU A 1 175 ? 13.562 5.821 0.047 1.00 85.62 175 LEU A CA 1
ATOM 1331 C C . LEU A 1 175 ? 13.359 5.106 -1.294 1.00 85.62 175 LEU A C 1
ATOM 1333 O O . LEU A 1 175 ? 14.312 4.543 -1.822 1.00 85.62 175 LEU A O 1
ATOM 1337 N N . ASN A 1 176 ? 12.126 5.061 -1.801 1.00 82.19 176 ASN A N 1
ATOM 1338 C CA . ASN A 1 176 ? 11.819 4.473 -3.106 1.00 82.19 176 ASN A CA 1
ATOM 1339 C C . ASN A 1 176 ? 11.996 5.459 -4.270 1.00 82.19 176 ASN A C 1
ATOM 1341 O O . ASN A 1 176 ? 12.030 5.015 -5.418 1.00 82.19 176 ASN A O 1
ATOM 1345 N N . PHE A 1 177 ? 12.059 6.761 -3.981 1.00 76.88 177 PHE A N 1
ATOM 1346 C CA . PHE A 1 177 ? 12.365 7.797 -4.962 1.00 76.88 177 PHE A CA 1
ATOM 1347 C C . PHE A 1 177 ? 13.879 7.926 -5.158 1.00 76.88 177 PHE A C 1
ATOM 1349 O O . PHE A 1 177 ? 14.313 7.989 -6.328 1.00 76.88 177 PHE A O 1
#

Foldseek 3Di:
DDDDDPDPDDPPDDPPLPDDLVVVLCCQLPVVLVCLQVPQCDPVHCHLVSSLVVSLCRLVVVQVVCCVPRVDGDPSSVLSNVLSCQSSVCVVVVHDVVSQLQSQLVVLVVVLVQQVVQVPPPQRVLNCVVCPVSVDVNVVVVVVCVVVVCPVVVVVVSSVVSVVSSVVSNVSSVVSD

Sequence (177 aa):
MSDPDNPPSSPSARPAQQQENLLLNLAFNIIIPALILSKLSTEERLGPLYALLVGIAFPLSYGVYDLVKRRKWNLFSIVGLVSVGLTGGLGLLEADALWFAVKEAAVPTIFAVAVLATLKTRQPLVRVLILNESVIDVPKIERALEANGTRGEFDALLKSATWWLCGSFALSAVLNF

Secondary structure (DSSP, 8-state):
---------------------HHHHHIIIIIHHHHHHHHS-STTTTHHHHHHHHHHHHHHHHHHHHHHHH-S--HHHHHHHHHHHHHHHHHHTT--HHHHHHHHHHHHHHHHHHHHHHTTSSS-HHHHHHS-TTTS-HHHHHHHHHHHT-HHHHHHHHHHHHHHHHHHHHHHHHHH-

pLDDT: mean 74.61, std 11.41, range [38.09, 92.25]

Radius of gyration: 22.17 Å; chains: 1; bounding box: 77×30×55 Å